Protein AF-A0A699UYS9-F1 (afdb_monomer_lite)

Sequence (69 aa):
DSFYRGLSAEESERVHEYNFDHPDAFDTEQMLECVEKLKQGNSVQLPIYDFKNHRRCSESFRQVLNMLS

Foldseek 3Di:
DQFFAADDPVCLVVVVPDDCVDPVRGPVVVVVVCVVCLVVQHKDWTWHADPVRRHTDPPDTDIDHRPPD

Radius of gyration: 13.95 Å; chains: 1; bounding box: 28×19×42 Å

Organism: Tanacetum cinerariifolium (NCBI:txid118510)

pLDDT: mean 92.75, std 7.84, range [55.03, 96.94]

InterPro domains:
  IPR006083 Phosphoribulokinase/uridine kinase [PF00485] (2-58)
  IPR027417 P-loop containing nucleoside triphosphate hydrolase [G3DSA:3.40.50.300] (1-66)
  IPR027417 P-loop containing nucleoside triphosphate hydrolase [SSF52540] (1-59)

Secondary structure (DSSP, 8-state):
-TTBPPPPHHHHHTGGG--TTSGGGB-HHHHHHHHHHHHTT--EEEEEEETTTTEEEEEEEEEE-----

Structure (mmCIF, N/CA/C/O backbone):
data_AF-A0A699UYS9-F1
#
_entry.id   AF-A0A699UYS9-F1
#
loop_
_atom_site.group_PDB
_atom_site.id
_atom_site.type_symbol
_atom_site.label_atom_id
_atom_site.label_alt_id
_atom_site.label_comp_id
_atom_site.label_asym_id
_atom_site.label_entity_id
_atom_site.label_seq_id
_atom_site.pdbx_PDB_ins_code
_atom_site.Cartn_x
_atom_site.Cartn_y
_atom_site.Cartn_z
_atom_site.occupancy
_atom_site.B_iso_or_equiv
_atom_site.auth_seq_id
_atom_site.auth_comp_id
_atom_site.auth_asym_id
_atom_site.auth_atom_id
_atom_site.pdbx_PDB_model_num
ATOM 1 N N . ASP A 1 1 ? -5.830 4.576 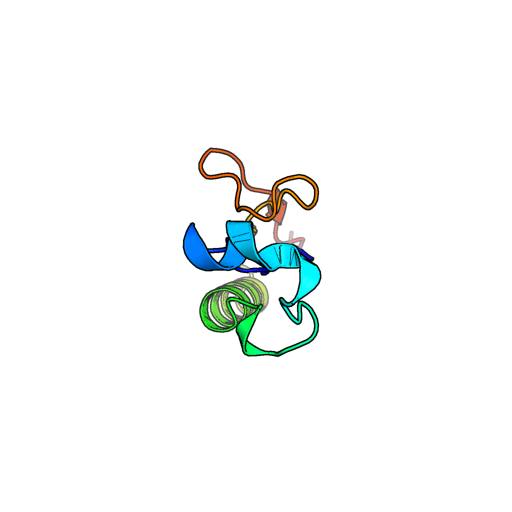-2.706 1.00 77.25 1 ASP A N 1
ATOM 2 C CA . ASP A 1 1 ? -4.736 5.425 -3.231 1.00 77.25 1 ASP A CA 1
ATOM 3 C C . ASP A 1 1 ? -3.429 5.295 -2.456 1.00 77.25 1 ASP A C 1
ATOM 5 O O . ASP A 1 1 ? -2.380 5.294 -3.073 1.00 77.25 1 ASP A O 1
ATOM 9 N N . SER A 1 2 ? -3.439 5.165 -1.126 1.00 92.19 2 SER A N 1
ATOM 10 C CA . SER A 1 2 ? -2.190 5.087 -0.343 1.00 92.19 2 SER A CA 1
ATOM 11 C C . SER A 1 2 ? -1.361 3.811 -0.550 1.00 92.19 2 SER A C 1
ATOM 13 O O . SER A 1 2 ? -0.142 3.854 -0.433 1.00 92.19 2 SER A O 1
ATOM 15 N N . PHE A 1 3 ? -1.997 2.676 -0.844 1.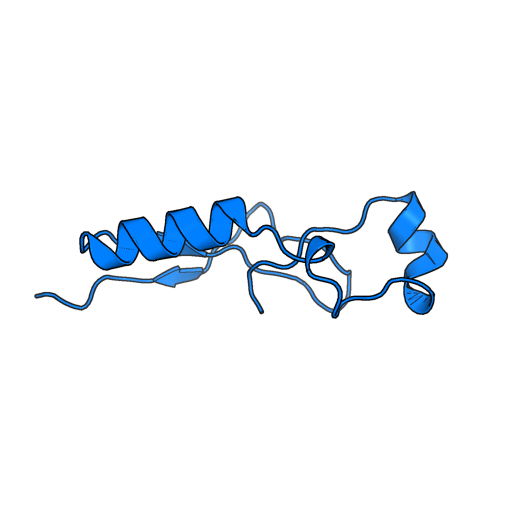00 95.44 3 PHE A N 1
ATOM 16 C CA . PHE A 1 3 ? -1.353 1.361 -0.753 1.00 95.44 3 PHE A CA 1
ATOM 17 C C . PHE A 1 3 ? -0.665 0.873 -2.031 1.00 95.44 3 PHE A C 1
ATOM 19 O O . PHE A 1 3 ? -0.233 -0.275 -2.066 1.00 95.44 3 PHE A O 1
ATOM 26 N N . TYR A 1 4 ? -0.486 1.715 -3.052 1.00 96.50 4 TYR A N 1
ATOM 27 C CA . TYR A 1 4 ? 0.369 1.342 -4.181 1.00 96.50 4 TYR A CA 1
ATOM 28 C C . TYR A 1 4 ? 1.778 1.009 -3.692 1.00 96.50 4 TYR A C 1
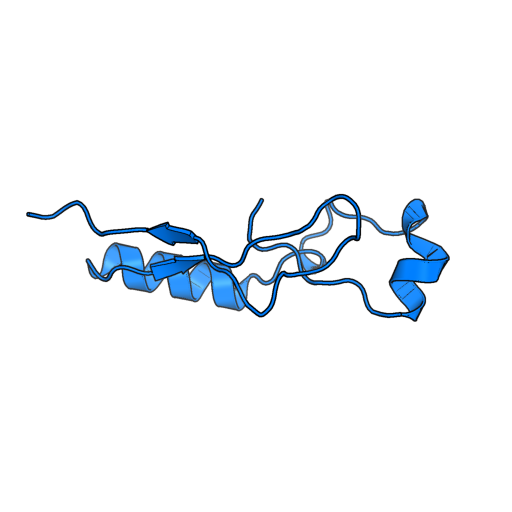ATOM 30 O O . TYR A 1 4 ? 2.323 1.684 -2.808 1.00 96.50 4 TYR A O 1
ATOM 38 N N . ARG A 1 5 ? 2.380 -0.044 -4.237 1.00 94.81 5 ARG A N 1
ATOM 39 C CA . ARG A 1 5 ? 3.803 -0.309 -4.026 1.00 94.81 5 ARG A CA 1
ATOM 40 C C . ARG A 1 5 ? 4.642 0.689 -4.821 1.00 94.81 5 ARG A C 1
ATOM 42 O O . ARG A 1 5 ? 4.213 1.200 -5.855 1.00 94.81 5 ARG A O 1
ATOM 49 N N . GLY A 1 6 ? 5.849 0.967 -4.339 1.00 94.75 6 GLY A N 1
ATOM 50 C CA . GLY A 1 6 ? 6.836 1.660 -5.163 1.00 94.75 6 GLY A CA 1
ATOM 51 C C . GLY A 1 6 ? 7.261 0.770 -6.329 1.00 94.75 6 GLY A C 1
ATOM 52 O O . GLY A 1 6 ? 7.367 -0.447 -6.160 1.00 94.75 6 GLY A O 1
ATOM 53 N N . LEU A 1 7 ? 7.491 1.371 -7.493 1.00 96.00 7 LEU A N 1
ATOM 54 C CA . LEU A 1 7 ? 8.120 0.654 -8.597 1.00 96.00 7 LEU A CA 1
ATOM 55 C C . LEU A 1 7 ? 9.586 0.365 -8.265 1.00 96.00 7 LEU A C 1
ATOM 57 O O . LEU A 1 7 ? 10.269 1.175 -7.632 1.00 96.00 7 LEU A O 1
ATOM 61 N N . SER A 1 8 ? 10.071 -0.789 -8.712 1.00 94.31 8 SER A N 1
ATOM 62 C CA . SER A 1 8 ? 11.507 -1.047 -8.805 1.00 94.31 8 SER A CA 1
ATOM 63 C C . SER A 1 8 ? 12.153 -0.150 -9.870 1.00 94.31 8 SER A C 1
ATOM 65 O O . SER A 1 8 ? 11.467 0.505 -10.659 1.00 94.31 8 SER A O 1
ATOM 67 N N . ALA A 1 9 ? 13.488 -0.119 -9.911 1.00 94.31 9 ALA A N 1
ATOM 68 C CA . ALA A 1 9 ? 14.213 0.632 -10.936 1.00 94.31 9 ALA A CA 1
ATOM 69 C C . ALA A 1 9 ? 13.817 0.184 -12.357 1.00 94.31 9 ALA A C 1
ATOM 71 O O . ALA A 1 9 ? 13.502 1.022 -13.196 1.00 94.31 9 ALA A O 1
ATOM 72 N N . GLU A 1 10 ? 13.738 -1.129 -12.583 1.00 95.06 10 GLU A N 1
ATOM 73 C CA . GLU A 1 10 ? 13.391 -1.734 -13.876 1.00 95.06 10 GLU A CA 1
ATOM 74 C C . GLU A 1 10 ? 11.955 -1.396 -14.308 1.00 95.06 10 GLU A C 1
ATOM 76 O O . GLU A 1 10 ? 11.697 -1.053 -15.460 1.00 95.06 10 GLU A O 1
ATOM 81 N N . GLU A 1 11 ? 11.004 -1.446 -13.375 1.00 96.31 11 GLU A N 1
ATOM 82 C CA . GLU A 1 11 ? 9.609 -1.092 -13.656 1.00 96.31 11 GLU A CA 1
ATOM 83 C C . GLU A 1 11 ? 9.435 0.407 -13.903 1.00 96.31 11 GLU A C 1
ATOM 85 O O . GLU A 1 11 ? 8.609 0.802 -14.721 1.00 96.31 11 GLU A O 1
ATOM 90 N N . SER A 1 12 ? 10.224 1.246 -13.227 1.00 95.62 12 SER A N 1
ATOM 91 C CA . SER A 1 12 ? 10.224 2.696 -13.432 1.00 95.62 12 SER A CA 1
ATOM 92 C C . SER A 1 12 ? 10.699 3.067 -14.843 1.00 95.62 12 SER A C 1
ATOM 94 O O . SER A 1 12 ? 10.101 3.925 -15.493 1.00 95.62 12 SER A O 1
ATOM 96 N N . GLU A 1 13 ? 11.714 2.373 -15.371 1.00 96.94 13 GLU A N 1
ATOM 97 C CA . GLU A 1 13 ? 12.179 2.554 -16.756 1.00 96.94 13 GLU A CA 1
ATOM 98 C C . GLU A 1 13 ? 11.088 2.224 -17.791 1.00 96.94 13 GLU A C 1
ATOM 100 O O . GLU A 1 13 ? 11.031 2.834 -18.862 1.00 96.94 13 GLU A O 1
ATOM 105 N N . ARG A 1 14 ? 10.182 1.298 -17.456 1.00 96.38 14 ARG A N 1
ATOM 106 C CA . ARG A 1 14 ? 9.086 0.827 -18.319 1.00 96.38 14 ARG A CA 1
ATOM 107 C C . ARG A 1 14 ? 7.710 1.174 -17.759 1.00 96.38 14 ARG A C 1
ATOM 109 O O . ARG A 1 14 ? 6.743 0.451 -17.977 1.00 96.38 14 ARG A O 1
ATOM 116 N N . VAL A 1 15 ? 7.596 2.316 -17.082 1.00 95.88 15 VAL A N 1
ATOM 117 C CA . VAL A 1 15 ? 6.370 2.733 -16.375 1.00 95.88 15 VAL A CA 1
ATOM 118 C C . VAL A 1 15 ? 5.109 2.721 -17.249 1.00 95.88 15 VAL A C 1
ATOM 120 O O . VAL A 1 15 ? 4.017 2.436 -16.772 1.00 95.88 15 VAL A O 1
ATOM 123 N N . HIS A 1 16 ? 5.254 2.991 -18.545 1.00 95.62 16 HIS A N 1
ATOM 124 C CA . HIS A 1 16 ? 4.159 3.015 -19.517 1.00 95.62 16 HIS A CA 1
ATOM 125 C C . HIS A 1 16 ? 3.596 1.622 -19.842 1.00 95.62 16 HIS A C 1
ATOM 127 O O . HIS A 1 16 ? 2.494 1.520 -20.372 1.00 95.62 16 HIS A O 1
ATOM 133 N N . GLU A 1 17 ? 4.337 0.562 -19.527 1.00 96.56 17 GLU A N 1
ATOM 134 C CA . GLU A 1 17 ? 3.902 -0.831 -19.650 1.00 96.56 17 GLU A CA 1
ATOM 135 C C . GLU A 1 17 ? 3.337 -1.381 -18.333 1.00 96.56 17 GLU A C 1
ATOM 137 O O . GLU A 1 17 ? 2.793 -2.485 -18.293 1.00 96.56 17 GLU A O 1
ATOM 142 N N . TYR A 1 18 ? 3.474 -0.626 -17.241 1.00 96.12 18 TYR A N 1
ATOM 143 C CA . TYR A 1 18 ? 3.065 -1.063 -15.919 1.00 96.12 18 TYR A CA 1
ATOM 144 C C . TYR A 1 18 ? 1.545 -0.953 -15.739 1.00 96.12 18 TYR A C 1
ATOM 146 O O . TYR A 1 18 ? 0.957 0.120 -15.878 1.00 96.12 18 TYR A O 1
ATOM 154 N N . ASN A 1 19 ? 0.898 -2.062 -15.373 1.00 96.00 19 ASN A N 1
ATOM 155 C CA . ASN A 1 19 ? -0.533 -2.080 -15.085 1.00 96.00 19 ASN A CA 1
ATOM 156 C C . ASN A 1 19 ? -0.803 -1.720 -13.615 1.00 96.00 19 ASN A C 1
ATOM 158 O O . ASN A 1 19 ? -0.769 -2.583 -12.737 1.00 96.00 19 ASN A O 1
ATOM 162 N N . PHE A 1 20 ? -1.110 -0.448 -13.357 1.00 95.06 20 PHE A N 1
ATOM 163 C CA . PHE A 1 20 ? -1.445 0.036 -12.014 1.00 95.06 20 PHE A CA 1
ATOM 164 C C . PHE A 1 20 ? -2.780 -0.500 -11.475 1.00 95.06 20 PHE A C 1
ATOM 166 O O . PHE A 1 20 ? -2.974 -0.492 -10.266 1.00 95.06 20 PHE A O 1
ATOM 173 N N . ASP A 1 21 ? -3.663 -1.026 -12.325 1.00 94.62 21 ASP A N 1
ATOM 174 C CA . ASP A 1 21 ? -4.943 -1.601 -11.890 1.00 94.62 21 ASP A CA 1
ATOM 175 C C . ASP A 1 21 ? -4.830 -3.089 -11.512 1.00 94.62 21 ASP A C 1
ATOM 177 O O . ASP A 1 21 ? -5.788 -3.685 -11.012 1.00 94.62 21 ASP A O 1
ATOM 181 N N . HIS A 1 22 ? -3.668 -3.717 -11.733 1.00 95.50 22 HIS A N 1
ATOM 182 C CA . HIS A 1 22 ? -3.445 -5.102 -11.327 1.00 95.50 22 HIS A CA 1
ATOM 183 C C . HIS A 1 22 ? -3.369 -5.208 -9.791 1.00 95.50 22 HIS A C 1
ATOM 185 O O . HIS A 1 22 ? -2.730 -4.362 -9.163 1.00 95.50 22 HIS A O 1
ATOM 191 N N . PRO A 1 23 ? -3.942 -6.252 -9.155 1.00 94.94 23 PRO A N 1
ATOM 192 C CA . PRO A 1 23 ? -3.880 -6.430 -7.698 1.00 94.94 23 PRO A CA 1
ATOM 193 C C . PRO A 1 23 ? -2.451 -6.382 -7.129 1.00 94.94 23 PRO A C 1
ATOM 195 O O . PRO A 1 23 ? -2.236 -5.828 -6.053 1.00 94.94 23 PRO A O 1
ATOM 198 N N . ASP A 1 24 ? -1.460 -6.866 -7.878 1.00 94.75 24 ASP A N 1
ATOM 199 C CA . ASP A 1 24 ? -0.045 -6.855 -7.470 1.00 94.75 24 ASP A CA 1
ATOM 200 C C . ASP A 1 24 ? 0.586 -5.450 -7.432 1.00 94.75 24 ASP A C 1
ATOM 202 O O . ASP A 1 24 ? 1.708 -5.278 -6.951 1.00 94.75 24 ASP A O 1
ATOM 206 N N . ALA A 1 25 ? -0.101 -4.422 -7.940 1.00 96.06 25 ALA A N 1
ATOM 207 C CA . ALA A 1 25 ? 0.319 -3.035 -7.770 1.00 96.06 25 ALA A CA 1
ATOM 208 C C . ALA A 1 25 ? 0.068 -2.510 -6.350 1.00 96.06 25 ALA A C 1
ATOM 210 O O . ALA A 1 25 ? 0.577 -1.443 -5.994 1.00 96.06 25 ALA A O 1
ATOM 211 N N . PHE A 1 26 ? -0.671 -3.256 -5.527 1.00 96.31 26 PHE A N 1
ATOM 212 C CA . PHE A 1 26 ? -1.029 -2.880 -4.168 1.00 96.31 26 PHE A CA 1
ATOM 213 C C . PHE A 1 26 ? -0.310 -3.743 -3.131 1.00 96.31 26 PHE A C 1
ATOM 215 O O . PHE A 1 26 ? -0.204 -4.961 -3.247 1.00 96.31 26 PHE A O 1
ATOM 222 N N . ASP A 1 27 ? 0.108 -3.106 -2.045 1.00 96.19 27 ASP A N 1
ATOM 223 C CA . ASP A 1 27 ? 0.547 -3.777 -0.822 1.00 96.19 27 ASP A CA 1
ATOM 224 C C . ASP A 1 27 ? -0.680 -4.171 0.003 1.00 96.19 27 ASP A C 1
ATOM 226 O O . ASP A 1 27 ? -1.144 -3.458 0.902 1.00 96.19 27 ASP A O 1
ATOM 230 N N . THR A 1 28 ? -1.267 -5.293 -0.398 1.00 95.56 28 THR A N 1
ATOM 231 C CA . THR A 1 28 ? -2.512 -5.797 0.181 1.00 95.56 28 THR A CA 1
ATOM 232 C C . THR A 1 28 ? -2.321 -6.233 1.635 1.00 95.56 28 THR A C 1
ATOM 234 O O . THR A 1 28 ? -3.234 -6.061 2.440 1.00 95.56 28 THR A O 1
ATOM 237 N N . GLU A 1 29 ? -1.139 -6.727 2.009 1.00 96.19 29 GLU A N 1
ATOM 238 C CA . GLU A 1 29 ? -0.839 -7.122 3.391 1.00 96.19 29 GLU A CA 1
ATOM 239 C C . GLU A 1 29 ? -0.889 -5.918 4.336 1.00 96.19 29 GLU A C 1
ATOM 241 O O . GLU A 1 29 ? -1.619 -5.945 5.331 1.00 96.19 29 GLU A O 1
ATOM 246 N N . GLN A 1 30 ? -0.209 -4.821 3.986 1.00 95.69 30 GLN A N 1
ATOM 247 C CA . GLN A 1 30 ? -0.250 -3.600 4.789 1.00 95.69 30 GLN A CA 1
ATOM 248 C C . GLN A 1 30 ? -1.657 -2.985 4.827 1.00 95.69 30 GLN A C 1
ATOM 250 O O . GLN A 1 30 ? -2.077 -2.444 5.856 1.00 95.69 30 GLN A O 1
ATOM 255 N N . MET A 1 31 ? -2.414 -3.079 3.728 1.00 95.75 31 MET A N 1
ATOM 256 C CA . MET A 1 31 ? -3.809 -2.636 3.693 1.00 95.75 31 MET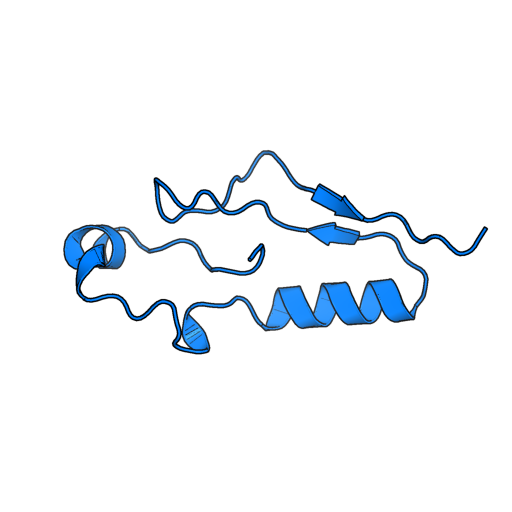 A CA 1
ATOM 257 C C . MET A 1 31 ? -4.671 -3.421 4.688 1.00 95.75 31 MET A C 1
ATOM 259 O O . MET A 1 31 ? -5.411 -2.812 5.466 1.00 95.75 31 MET A O 1
ATOM 263 N N . LEU A 1 32 ? -4.563 -4.752 4.691 1.00 96.50 32 LEU A N 1
ATOM 264 C CA . LEU A 1 32 ? -5.303 -5.623 5.605 1.00 96.50 32 LEU A CA 1
ATOM 265 C C . LEU A 1 32 ? -4.924 -5.357 7.064 1.00 96.50 32 LEU A C 1
ATOM 267 O O . LEU A 1 32 ? -5.813 -5.232 7.905 1.00 96.50 32 LEU A O 1
ATOM 271 N N . GLU A 1 33 ? -3.634 -5.191 7.359 1.00 96.62 33 GLU A N 1
ATOM 272 C CA . GLU A 1 33 ? -3.157 -4.843 8.700 1.00 96.62 33 GLU A CA 1
ATOM 273 C C . GLU A 1 33 ? -3.758 -3.515 9.190 1.00 96.62 33 GLU A C 1
ATOM 275 O O . GLU A 1 33 ? -4.243 -3.421 10.321 1.00 96.62 33 GLU A O 1
ATOM 280 N N . CYS A 1 34 ? -3.771 -2.486 8.336 1.00 96.06 34 CYS A N 1
ATOM 281 C CA . CYS A 1 34 ? -4.369 -1.195 8.673 1.00 96.06 34 CYS A CA 1
ATOM 282 C C . CYS A 1 34 ? -5.870 -1.323 8.953 1.00 96.06 34 CYS A C 1
ATOM 284 O O . CYS A 1 34 ? -6.363 -0.771 9.937 1.00 96.06 34 CYS A O 1
ATOM 286 N N . VAL A 1 35 ? -6.599 -2.058 8.109 1.00 94.88 35 VAL A N 1
ATOM 287 C CA . VAL A 1 35 ? -8.039 -2.285 8.290 1.00 94.88 35 VAL A CA 1
ATOM 288 C C . VAL A 1 35 ? -8.316 -3.031 9.592 1.00 94.88 35 VAL A C 1
ATOM 290 O O . VAL A 1 35 ? -9.225 -2.656 10.332 1.00 94.88 35 VAL A O 1
ATOM 293 N N . GLU A 1 36 ? -7.528 -4.053 9.909 1.00 96.56 36 GLU A N 1
ATOM 294 C CA . GLU A 1 36 ? -7.713 -4.837 11.126 1.00 96.56 36 GLU A CA 1
ATOM 295 C C . GLU A 1 36 ? -7.427 -4.010 12.389 1.00 96.56 36 GLU A C 1
ATOM 297 O O . GLU A 1 36 ? -8.227 -4.014 13.325 1.00 96.56 36 GLU A O 1
ATOM 302 N N . LYS A 1 37 ? -6.364 -3.195 12.388 1.00 95.62 37 LYS A N 1
ATOM 303 C CA . LYS A 1 37 ? -6.0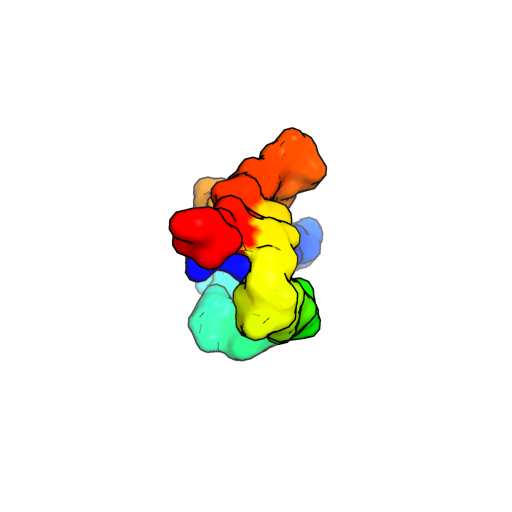85 -2.245 13.479 1.00 95.62 37 LYS A CA 1
ATOM 304 C C . LYS A 1 37 ? -7.218 -1.237 13.667 1.00 95.62 37 LYS A C 1
ATOM 306 O O . LYS A 1 37 ? -7.635 -1.004 14.801 1.00 95.62 37 LYS A O 1
ATOM 311 N N . LEU A 1 38 ? -7.747 -0.685 12.574 1.00 94.25 38 LEU A N 1
ATOM 312 C CA . LEU A 1 38 ? -8.882 0.238 12.624 1.00 94.25 38 LEU A CA 1
ATOM 313 C C . LEU A 1 38 ? -10.132 -0.430 13.210 1.00 94.25 38 LEU A C 1
ATOM 315 O O . LEU A 1 38 ? -10.793 0.160 14.062 1.00 94.25 38 LEU A O 1
ATOM 319 N N . LYS A 1 39 ? -10.432 -1.676 12.822 1.00 94.00 39 LYS A N 1
ATOM 320 C CA . LYS A 1 39 ? -11.551 -2.453 13.388 1.00 94.00 39 LYS A CA 1
ATOM 321 C C . LYS A 1 39 ? -11.411 -2.693 14.892 1.00 94.00 39 LYS A C 1
ATOM 323 O O . LYS A 1 39 ? -12.417 -2.764 15.588 1.00 94.00 39 LYS A O 1
ATOM 328 N N . GLN A 1 40 ? -10.182 -2.794 15.392 1.00 95.19 40 GLN A N 1
ATOM 329 C CA . GLN A 1 40 ? -9.878 -2.934 16.819 1.00 95.19 40 GLN A CA 1
ATOM 330 C C . GLN A 1 40 ? -9.889 -1.594 17.577 1.00 95.19 40 GLN A C 1
ATOM 332 O O . GLN A 1 40 ? -9.603 -1.563 18.771 1.00 95.19 40 GLN A O 1
ATOM 337 N N . GLY A 1 41 ? -10.207 -0.482 16.906 1.00 93.81 41 GLY A N 1
ATOM 338 C CA . GLY A 1 41 ? -10.215 0.851 17.506 1.00 93.81 41 GLY A CA 1
ATOM 339 C C . GLY A 1 41 ? -8.825 1.477 17.654 1.00 93.81 41 GLY A C 1
ATOM 340 O O . GLY A 1 41 ? -8.663 2.468 18.367 1.00 93.81 41 GLY A O 1
ATOM 341 N N . ASN A 1 42 ? -7.812 0.935 16.980 1.00 95.31 42 ASN A N 1
ATOM 342 C CA . ASN A 1 42 ? -6.473 1.505 16.988 1.00 95.31 42 ASN A CA 1
ATOM 343 C C . ASN A 1 42 ? -6.326 2.546 15.875 1.00 95.31 42 ASN A C 1
ATOM 345 O O . ASN A 1 42 ? -6.843 2.387 14.770 1.00 95.31 42 ASN A O 1
ATOM 349 N N . SER A 1 43 ? -5.574 3.609 16.158 1.00 95.75 43 SER A N 1
ATOM 350 C CA . SER A 1 43 ? -5.149 4.549 15.117 1.00 95.75 43 SER A CA 1
ATOM 351 C C . SER A 1 43 ? -4.098 3.897 14.215 1.00 95.75 43 SER A C 1
ATOM 353 O O . SER A 1 43 ? -3.330 3.046 14.669 1.00 95.75 43 SER A O 1
ATOM 355 N N . VAL A 1 44 ? -4.027 4.313 12.950 1.00 95.94 44 VAL A N 1
ATOM 356 C CA . VAL A 1 44 ? -3.079 3.754 11.972 1.00 95.94 44 VAL A CA 1
ATOM 357 C C . VAL A 1 44 ? -2.341 4.839 11.204 1.00 95.94 44 VAL A C 1
ATOM 359 O O . VAL A 1 44 ? -2.830 5.957 11.033 1.00 95.94 44 VAL A O 1
ATOM 362 N N . GLN A 1 45 ? -1.158 4.484 10.717 1.00 95.12 45 GLN A N 1
ATOM 363 C CA . GLN A 1 45 ? -0.362 5.301 9.813 1.00 95.12 45 GLN A CA 1
ATOM 364 C C . GLN A 1 45 ? -0.485 4.725 8.413 1.00 95.12 45 GLN A C 1
ATOM 366 O O . GLN A 1 45 ? -0.082 3.593 8.165 1.00 95.12 45 GLN A O 1
ATOM 371 N N . LEU A 1 46 ? -1.064 5.501 7.506 1.00 95.25 46 LEU A N 1
ATOM 372 C CA . LEU A 1 46 ? -1.172 5.115 6.109 1.00 95.25 46 LEU A CA 1
ATOM 373 C C . LEU A 1 46 ? 0.043 5.636 5.338 1.00 95.25 46 LEU A C 1
ATOM 375 O O . LEU A 1 46 ? 0.413 6.802 5.527 1.00 95.25 46 LEU A O 1
ATOM 379 N N . PRO A 1 47 ? 0.631 4.831 4.439 1.00 95.00 47 PRO A N 1
ATOM 380 C CA . PRO A 1 47 ? 1.680 5.316 3.554 1.00 95.00 47 PRO A CA 1
ATOM 381 C C . PRO A 1 47 ? 1.167 6.467 2.678 1.00 95.00 47 PRO A C 1
ATOM 383 O O . PRO A 1 47 ? -0.022 6.564 2.346 1.00 95.00 47 PRO A O 1
ATOM 386 N N . ILE A 1 48 ? 2.084 7.345 2.281 1.00 95.44 48 ILE A N 1
ATOM 387 C CA . ILE A 1 48 ? 1.831 8.367 1.266 1.00 95.44 48 ILE A CA 1
ATOM 388 C C . ILE A 1 48 ? 2.497 7.911 -0.027 1.00 95.44 48 ILE A C 1
ATOM 390 O O . ILE A 1 48 ? 3.684 7.577 -0.041 1.00 95.44 48 ILE A O 1
ATOM 394 N N . TYR A 1 49 ? 1.720 7.897 -1.107 1.00 95.44 49 TYR A N 1
ATOM 395 C CA . TYR A 1 49 ? 2.194 7.536 -2.434 1.00 95.44 49 TYR A CA 1
ATOM 396 C C . TYR A 1 49 ? 2.358 8.784 -3.304 1.00 95.44 49 TYR A C 1
ATOM 398 O O . TYR A 1 49 ? 1.436 9.591 -3.431 1.00 95.44 49 TYR A O 1
ATOM 406 N N . ASP A 1 50 ? 3.538 8.939 -3.894 1.00 94.69 50 ASP A N 1
ATOM 407 C CA . ASP A 1 50 ? 3.870 9.996 -4.841 1.00 94.69 50 ASP A CA 1
ATOM 408 C C . ASP A 1 50 ? 3.566 9.510 -6.262 1.00 94.69 50 ASP A C 1
ATOM 410 O O . ASP A 1 50 ? 4.368 8.812 -6.885 1.00 94.69 50 ASP A O 1
ATOM 414 N N . PHE A 1 51 ? 2.401 9.901 -6.780 1.00 93.19 51 PHE A N 1
ATOM 415 C CA . PHE A 1 51 ? 1.944 9.539 -8.124 1.00 93.19 51 PHE A CA 1
ATOM 416 C C . PHE A 1 51 ? 2.814 10.103 -9.245 1.00 93.19 51 PHE A C 1
ATOM 418 O O . PHE A 1 51 ? 2.819 9.545 -10.336 1.00 93.19 51 PHE A O 1
ATOM 425 N N . LYS A 1 52 ? 3.548 11.195 -9.000 1.00 93.00 52 LYS A N 1
ATOM 426 C CA . LYS A 1 52 ? 4.409 11.801 -10.020 1.00 93.00 52 LYS A CA 1
ATOM 427 C C . LYS A 1 52 ? 5.668 10.969 -10.241 1.00 93.00 52 LYS A C 1
ATOM 429 O O . LYS A 1 52 ? 6.166 10.904 -11.358 1.00 93.00 52 LYS A O 1
ATOM 434 N N . ASN A 1 53 ? 6.191 10.375 -9.170 1.00 93.88 53 ASN A N 1
ATOM 435 C CA . ASN A 1 53 ? 7.437 9.607 -9.193 1.00 93.88 53 ASN A CA 1
ATOM 436 C C . ASN A 1 53 ? 7.225 8.097 -8.979 1.00 93.88 53 ASN A C 1
ATOM 438 O O . ASN A 1 53 ? 8.204 7.372 -8.829 1.00 93.88 53 ASN A O 1
ATOM 442 N N . HIS A 1 54 ? 5.974 7.634 -8.916 1.00 95.62 54 HIS A N 1
ATOM 443 C CA . HIS A 1 54 ? 5.571 6.235 -8.721 1.00 95.62 54 HIS A CA 1
ATOM 444 C C . HIS A 1 54 ? 6.273 5.525 -7.547 1.00 95.62 54 HIS A C 1
ATOM 446 O O . HIS A 1 54 ? 6.705 4.371 -7.638 1.00 95.62 54 HIS A O 1
ATOM 452 N N . ARG A 1 55 ? 6.390 6.224 -6.412 1.00 94.12 55 ARG A N 1
ATOM 453 C CA . ARG A 1 55 ? 7.126 5.753 -5.227 1.00 94.12 55 ARG A CA 1
ATOM 454 C C . ARG A 1 55 ? 6.428 6.112 -3.923 1.00 94.12 55 ARG A C 1
ATOM 456 O O . ARG A 1 55 ? 5.647 7.056 -3.858 1.00 94.12 55 ARG A O 1
ATOM 463 N N . ARG A 1 56 ? 6.758 5.386 -2.854 1.00 93.44 56 ARG A N 1
ATOM 464 C CA . ARG A 1 56 ? 6.310 5.720 -1.495 1.00 93.44 56 ARG A CA 1
ATOM 465 C C . ARG A 1 56 ? 7.208 6.775 -0.863 1.00 93.44 56 ARG A C 1
ATOM 467 O O . ARG A 1 56 ? 8.426 6.729 -1.022 1.00 93.44 56 ARG A O 1
ATOM 474 N N . CYS A 1 57 ? 6.608 7.677 -0.097 1.00 92.19 57 CYS A N 1
ATOM 475 C CA . CYS A 1 57 ? 7.341 8.583 0.778 1.00 92.19 57 CYS A CA 1
ATOM 476 C C . CYS A 1 57 ? 7.763 7.826 2.044 1.00 92.19 57 CYS A C 1
ATOM 478 O O . CYS A 1 57 ? 6.908 7.350 2.787 1.00 92.19 57 CYS A O 1
ATOM 480 N N . SER A 1 58 ? 9.065 7.718 2.305 1.00 86.00 58 SER A N 1
ATOM 481 C CA . SER A 1 58 ? 9.597 7.022 3.488 1.00 86.00 58 SER A CA 1
ATOM 482 C C . SER A 1 58 ? 9.494 7.842 4.776 1.00 86.00 58 SER A C 1
ATOM 484 O O . SER A 1 58 ? 9.422 7.276 5.860 1.00 86.00 58 SER A O 1
ATOM 486 N N . GLU A 1 59 ? 9.482 9.171 4.670 1.00 88.25 59 GLU A N 1
ATOM 487 C CA . GLU A 1 59 ? 9.571 10.083 5.822 1.00 88.25 59 GLU A CA 1
ATOM 488 C C . GLU A 1 59 ? 8.218 10.652 6.258 1.00 88.25 59 GLU A C 1
ATOM 490 O O . GLU A 1 59 ? 8.139 11.475 7.167 1.00 88.25 59 GLU A O 1
ATOM 495 N N . SER A 1 60 ? 7.130 10.287 5.581 1.00 91.06 60 SER A N 1
ATOM 496 C CA . SER A 1 60 ? 5.822 10.885 5.833 1.00 91.06 60 SER A CA 1
ATOM 497 C C . SER A 1 60 ? 4.705 9.872 5.671 1.00 91.06 60 SER A C 1
ATOM 499 O O . SER A 1 60 ? 4.665 9.094 4.721 1.00 91.06 60 SER A O 1
ATOM 501 N N . PHE A 1 61 ? 3.762 9.937 6.600 1.00 94.31 61 PHE A N 1
ATOM 502 C CA . PHE A 1 61 ? 2.582 9.093 6.654 1.00 94.31 61 PHE A CA 1
ATOM 503 C C . PHE A 1 61 ? 1.357 9.951 6.953 1.00 94.31 61 PHE A C 1
ATOM 505 O O . PHE A 1 61 ? 1.445 11.014 7.573 1.00 94.31 61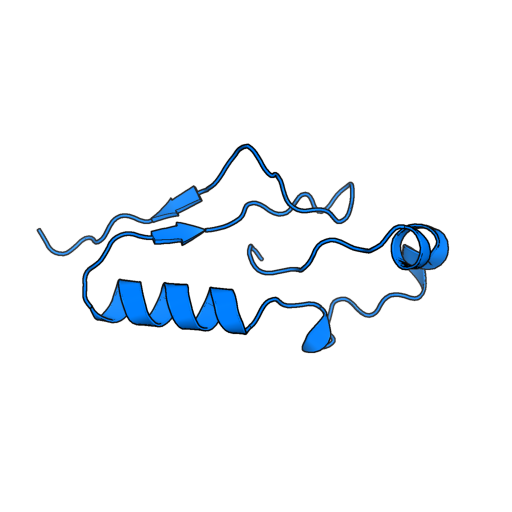 PHE A O 1
ATOM 512 N N . ARG A 1 62 ? 0.187 9.475 6.533 1.00 94.38 62 ARG A N 1
ATOM 513 C CA . ARG A 1 62 ? -1.087 10.065 6.936 1.00 94.38 62 ARG A CA 1
ATOM 514 C C . ARG A 1 62 ? -1.582 9.348 8.184 1.00 94.38 62 ARG A C 1
ATOM 516 O O . ARG A 1 62 ? -1.917 8.167 8.123 1.00 94.38 62 ARG A O 1
ATOM 523 N N . GLN A 1 63 ? -1.664 10.068 9.296 1.00 94.31 63 GLN A N 1
ATOM 524 C CA . GLN A 1 63 ? -2.268 9.548 10.519 1.00 94.31 63 GLN A CA 1
ATOM 525 C C . GLN A 1 63 ? -3.793 9.486 10.357 1.00 94.31 63 GLN A C 1
ATOM 527 O O . GLN A 1 63 ? -4.428 10.492 10.042 1.00 94.31 63 GLN A O 1
ATOM 532 N N . VAL A 1 64 ? -4.382 8.316 10.596 1.00 93.25 64 VAL A N 1
ATOM 533 C CA . VAL A 1 64 ? -5.831 8.148 10.750 1.00 93.25 64 VAL A CA 1
ATOM 534 C C . VAL A 1 64 ? -6.102 7.856 12.214 1.00 93.25 64 VAL A C 1
ATOM 536 O O . VAL A 1 64 ? -5.674 6.828 12.743 1.00 93.25 64 VAL A O 1
ATOM 539 N N . LEU A 1 65 ? -6.773 8.798 12.869 1.00 88.81 65 LEU A N 1
ATOM 540 C CA . LEU A 1 65 ? -7.180 8.667 14.259 1.00 88.81 65 LEU A CA 1
ATOM 541 C C . LEU A 1 65 ? -8.480 7.874 14.339 1.00 88.81 65 LEU A C 1
ATOM 543 O O . LEU A 1 65 ? -9.368 8.029 13.499 1.00 88.81 65 LEU A O 1
ATOM 547 N N . ASN A 1 66 ? -8.596 7.043 15.367 1.00 81.88 66 ASN A N 1
ATOM 548 C CA . ASN A 1 66 ? -9.879 6.458 15.712 1.00 81.88 66 ASN A CA 1
ATOM 549 C C . ASN A 1 66 ? -10.807 7.558 16.269 1.00 81.88 66 ASN A C 1
ATOM 551 O O . ASN A 1 66 ? -10.385 8.335 17.122 1.00 81.88 66 ASN A O 1
ATOM 555 N N . MET A 1 67 ? -12.055 7.621 15.791 1.00 65.06 67 MET A N 1
ATOM 556 C CA . MET A 1 67 ? -13.081 8.559 16.284 1.00 65.06 67 MET A CA 1
ATOM 557 C C . MET A 1 67 ? -13.964 7.970 17.396 1.00 65.06 67 MET A C 1
ATOM 559 O O . MET A 1 67 ? -14.985 8.558 17.739 1.00 65.06 67 MET A O 1
ATOM 563 N N . LEU A 1 68 ? -13.599 6.823 17.975 1.00 58.16 68 LEU A N 1
ATOM 564 C CA . LEU A 1 68 ? -14.238 6.337 19.199 1.00 58.16 68 LEU A CA 1
ATOM 565 C C . LEU A 1 68 ? -13.651 7.075 20.414 1.00 58.16 68 LEU A C 1
ATOM 567 O O . LEU A 1 68 ? -12.787 6.548 21.115 1.00 58.16 68 LEU A O 1
ATOM 571 N N . SER A 1 69 ? -14.116 8.306 20.628 1.00 55.03 69 SER A N 1
ATOM 572 C CA . SER A 1 69 ? -14.075 9.020 21.911 1.00 55.03 69 SER A CA 1
ATOM 573 C C . SER A 1 69 ? -15.483 9.438 22.299 1.00 55.03 69 SER A C 1
ATOM 575 O O . SER A 1 69 ? -16.116 10.095 21.440 1.00 55.03 69 SER A O 1
#